Protein AF-A0A1W6YZ19-F1 (afdb_monomer_lite)

Secondary structure (DSSP, 8-state):
-HHHHHHHHHHHHHHHHHHHHHHHTT-HHHHHHHHHHHHHHHHHHHHHHTT--TTTGGGTPPP-TTTTT---

Organism: NCBI:txid1416803

Radius of gyration: 13.7 Å; chains: 1; bounding box: 28×28×33 Å

Foldseek 3Di:
DVVVVVVLVVVLVVLVVVLVVCVVVVVVVSNLLSVLVSVQSVLVVVCVVVVPDPVCSVVVDDDRPNPVPPDD

Sequence (72 aa):
MKSQTYDRVQSLAATIDELQAAIGRADLLTAQHLAAWAAAELEDWQLALLHIPPTERSRYVSANPYVNQRSQ

pLDDT: mean 86.25, std 14.74, range [33.06, 98.12]

Structure (mmCIF, N/CA/C/O backbone):
data_AF-A0A1W6YZ19-F1
#
_entry.id   AF-A0A1W6YZ19-F1
#
loop_
_atom_site.group_PDB
_atom_site.id
_atom_site.type_symbol
_atom_site.label_atom_id
_atom_site.label_alt_id
_atom_site.label_comp_id
_atom_site.label_asym_id
_atom_site.label_entity_id
_atom_site.label_seq_id
_atom_site.pdbx_PDB_ins_code
_atom_site.Cartn_x
_atom_site.Cartn_y
_atom_site.Cartn_z
_atom_site.occupancy
_atom_site.B_iso_or_equiv
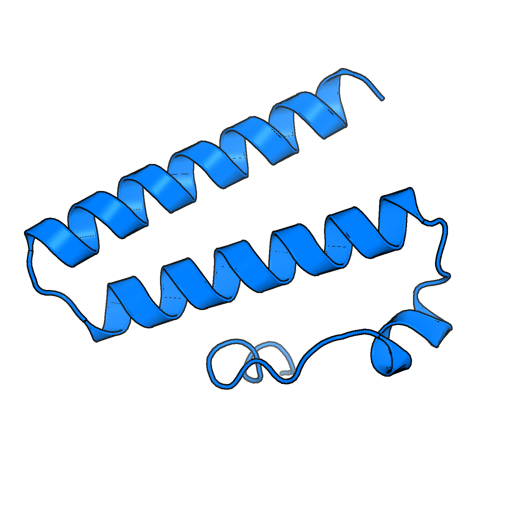_atom_site.auth_seq_id
_atom_site.auth_comp_id
_atom_site.auth_asym_id
_atom_site.auth_atom_id
_atom_site.pdbx_PDB_model_num
ATOM 1 N N . MET A 1 1 ? 8.518 8.588 -16.612 1.00 52.31 1 MET A N 1
ATOM 2 C CA . MET A 1 1 ? 8.972 7.626 -15.580 1.00 52.31 1 MET A CA 1
ATOM 3 C C . MET A 1 1 ? 9.026 8.247 -14.183 1.00 52.31 1 MET A C 1
ATOM 5 O O . MET A 1 1 ? 8.365 7.715 -13.309 1.00 52.31 1 MET A O 1
ATOM 9 N N . LYS A 1 2 ? 9.703 9.393 -13.962 1.00 56.34 2 LYS A N 1
ATOM 10 C CA . LYS A 1 2 ? 9.712 10.067 -12.641 1.00 56.34 2 LYS A CA 1
ATOM 11 C C . LYS A 1 2 ? 8.325 10.523 -12.145 1.00 56.34 2 LYS A C 1
ATOM 13 O O . LYS A 1 2 ? 8.069 10.395 -10.957 1.00 56.34 2 LYS A O 1
ATOM 18 N N . SER A 1 3 ? 7.437 10.993 -13.031 1.00 66.50 3 SER A N 1
ATOM 19 C CA . SER A 1 3 ? 6.073 11.394 -12.634 1.00 66.50 3 SER A CA 1
ATOM 20 C C . SER A 1 3 ? 5.234 10.202 -12.173 1.00 66.50 3 SER A C 1
ATOM 22 O O . SER A 1 3 ? 4.667 10.239 -11.101 1.00 66.50 3 SER A O 1
ATOM 24 N N . GLN A 1 4 ? 5.270 9.085 -12.902 1.00 79.06 4 GLN A N 1
ATOM 25 C CA . GLN A 1 4 ? 4.441 7.916 -12.595 1.00 79.06 4 GLN A CA 1
ATOM 26 C C . GLN A 1 4 ? 4.795 7.248 -11.257 1.00 79.06 4 GLN A C 1
ATOM 28 O O . GLN A 1 4 ? 3.911 6.771 -10.552 1.00 79.06 4 GLN A O 1
ATOM 33 N N . THR A 1 5 ? 6.080 7.216 -10.888 1.00 86.44 5 THR A N 1
ATOM 34 C CA . THR A 1 5 ? 6.496 6.762 -9.552 1.00 86.44 5 THR A CA 1
ATOM 35 C C . THR A 1 5 ? 6.033 7.733 -8.473 1.00 86.44 5 THR A C 1
ATOM 37 O O . THR A 1 5 ? 5.545 7.293 -7.438 1.00 86.44 5 THR A O 1
ATOM 40 N N . TYR A 1 6 ? 6.165 9.038 -8.716 1.00 90.50 6 TYR A N 1
ATOM 41 C CA . TYR A 1 6 ? 5.711 10.067 -7.785 1.00 90.50 6 TYR A CA 1
ATOM 42 C C . TYR A 1 6 ? 4.197 9.983 -7.544 1.00 90.50 6 TYR A C 1
ATOM 44 O O . TYR A 1 6 ? 3.779 9.895 -6.394 1.00 90.50 6 TYR A O 1
ATOM 52 N N . ASP A 1 7 ? 3.400 9.893 -8.610 1.00 88.75 7 ASP A N 1
ATOM 53 C CA . ASP A 1 7 ? 1.938 9.798 -8.541 1.00 88.75 7 ASP A CA 1
ATOM 54 C C . ASP A 1 7 ? 1.496 8.545 -7.766 1.00 88.75 7 ASP A C 1
ATOM 56 O O . ASP A 1 7 ? 0.610 8.610 -6.914 1.00 88.75 7 ASP A O 1
ATOM 60 N N . ARG A 1 8 ? 2.161 7.400 -7.997 1.00 89.31 8 ARG A N 1
ATOM 61 C CA . ARG A 1 8 ? 1.905 6.159 -7.245 1.00 89.31 8 ARG A CA 1
ATOM 62 C C . ARG A 1 8 ? 2.236 6.304 -5.762 1.00 89.31 8 ARG A C 1
ATOM 64 O O . ARG A 1 8 ? 1.435 5.895 -4.928 1.00 89.31 8 ARG A O 1
ATOM 71 N N . VAL A 1 9 ? 3.386 6.893 -5.426 1.00 92.25 9 VAL A N 1
ATOM 72 C CA . VAL A 1 9 ? 3.785 7.126 -4.027 1.00 92.25 9 VAL A CA 1
ATOM 73 C C . VAL A 1 9 ? 2.813 8.079 -3.337 1.00 92.25 9 VAL A C 1
ATOM 75 O O . VAL A 1 9 ? 2.415 7.822 -2.205 1.00 92.25 9 VAL A O 1
ATOM 78 N N . GLN A 1 10 ? 2.387 9.142 -4.020 1.00 93.25 10 GLN A N 1
ATOM 79 C CA . GLN A 1 10 ? 1.421 10.094 -3.483 1.00 93.25 10 GLN A CA 1
ATOM 80 C C . GLN A 1 10 ? 0.055 9.440 -3.242 1.00 93.25 10 GLN A C 1
ATOM 82 O O . GLN A 1 10 ? -0.540 9.646 -2.186 1.00 93.25 10 GLN A O 1
ATOM 87 N N . SER A 1 11 ? -0.418 8.612 -4.178 1.00 91.25 11 SER A N 1
ATOM 88 C CA . SER A 1 11 ? -1.657 7.849 -4.004 1.00 91.25 11 SER A CA 1
ATOM 89 C C . SER A 1 11 ? -1.572 6.886 -2.817 1.00 91.25 11 SER A C 1
ATOM 91 O O . SER A 1 11 ? -2.509 6.811 -2.030 1.00 91.25 11 SER A O 1
ATOM 93 N N . LEU A 1 12 ? -0.450 6.175 -2.663 1.00 92.94 12 LEU A N 1
ATOM 94 C CA . LEU A 1 12 ? -0.220 5.270 -1.534 1.00 92.94 12 LEU A CA 1
ATOM 95 C C . LEU A 1 12 ? -0.194 6.013 -0.196 1.00 92.94 12 LEU A C 1
ATOM 97 O O . LEU A 1 12 ? -0.788 5.542 0.771 1.00 92.94 12 LEU A O 1
ATOM 101 N N . ALA A 1 13 ? 0.456 7.177 -0.145 1.00 94.75 13 ALA A N 1
ATOM 102 C CA . ALA A 1 13 ? 0.486 8.015 1.049 1.00 94.75 13 ALA A CA 1
ATOM 103 C C . ALA A 1 13 ? -0.928 8.451 1.468 1.00 94.75 13 ALA A C 1
ATOM 105 O O . ALA A 1 13 ? -1.291 8.275 2.626 1.00 94.75 13 ALA A O 1
ATOM 106 N N . ALA A 1 14 ? -1.753 8.907 0.519 1.00 95.25 14 ALA A N 1
ATOM 107 C CA . ALA A 1 14 ? -3.135 9.300 0.798 1.00 95.25 14 ALA A CA 1
ATOM 108 C C . ALA A 1 14 ? -3.967 8.144 1.387 1.00 95.25 14 ALA A C 1
ATOM 110 O O . ALA A 1 14 ? -4.685 8.324 2.367 1.00 95.25 14 ALA A O 1
ATOM 111 N N . THR A 1 15 ? -3.828 6.930 0.851 1.00 94.75 15 THR A N 1
ATOM 112 C CA . THR A 1 15 ? -4.513 5.748 1.398 1.00 94.75 15 THR A CA 1
ATOM 113 C C . THR A 1 15 ? -4.015 5.374 2.791 1.00 94.75 15 THR A C 1
ATOM 115 O O . THR A 1 15 ? -4.809 4.951 3.630 1.00 94.75 15 THR A O 1
ATOM 118 N N . ILE A 1 16 ? -2.717 5.524 3.066 1.00 95.56 16 ILE A N 1
ATOM 119 C CA . ILE A 1 16 ? -2.167 5.284 4.406 1.00 95.56 16 ILE A CA 1
ATOM 120 C C . ILE A 1 16 ? -2.733 6.299 5.408 1.00 95.56 16 ILE A C 1
ATOM 122 O O . ILE A 1 16 ? -3.109 5.899 6.511 1.00 95.56 16 ILE A O 1
ATOM 126 N N . ASP A 1 17 ? -2.864 7.569 5.025 1.00 97.94 17 ASP A N 1
ATOM 127 C CA . ASP A 1 17 ? -3.482 8.599 5.868 1.00 97.94 17 ASP A CA 1
ATOM 128 C C . ASP A 1 17 ? -4.954 8.259 6.170 1.00 97.94 17 ASP A C 1
ATOM 130 O O . ASP A 1 17 ? -5.402 8.327 7.319 1.00 97.94 17 ASP A O 1
ATOM 134 N N . GLU A 1 18 ? -5.709 7.812 5.162 1.00 97.38 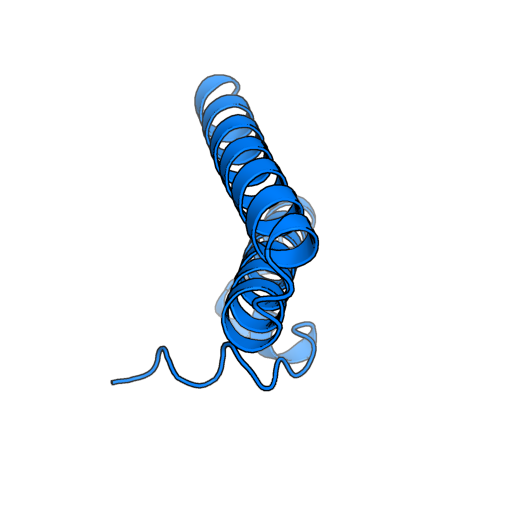18 GLU A N 1
ATOM 135 C CA . GLU A 1 18 ? -7.091 7.354 5.344 1.00 97.38 18 GLU A CA 1
ATOM 136 C C . GLU A 1 18 ? -7.186 6.114 6.243 1.00 97.38 18 GLU A C 1
ATOM 138 O O . GLU A 1 18 ? -8.079 6.034 7.093 1.00 97.38 18 GLU A O 1
ATOM 143 N N . LEU A 1 19 ? -6.253 5.167 6.103 1.00 96.88 19 LEU A N 1
ATOM 144 C CA . LEU A 1 19 ? -6.167 3.974 6.943 1.00 96.88 19 LEU A CA 1
ATOM 145 C C . LEU A 1 19 ? -5.917 4.357 8.404 1.00 96.88 19 LEU A C 1
ATOM 147 O O . LEU A 1 19 ? -6.616 3.878 9.299 1.00 96.88 19 LEU A O 1
ATOM 151 N N . GLN A 1 20 ? -4.957 5.248 8.653 1.00 97.12 20 GLN A N 1
ATOM 152 C CA . GLN A 1 20 ? -4.676 5.765 9.992 1.00 97.12 20 GLN A CA 1
ATOM 153 C C . GLN A 1 20 ? -5.905 6.459 10.587 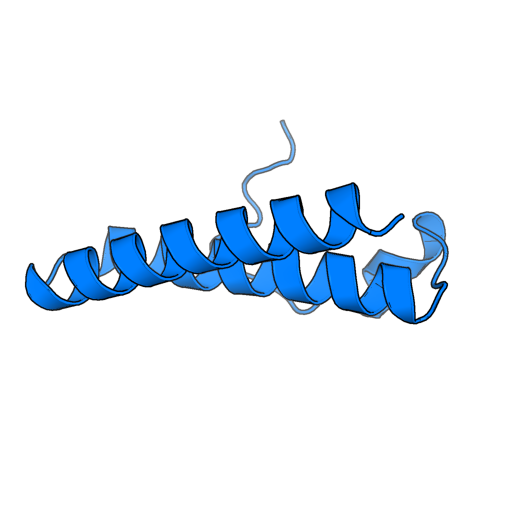1.00 97.12 20 GLN A C 1
ATOM 155 O O . GLN A 1 20 ? -6.243 6.232 11.751 1.00 97.12 20 GLN A O 1
ATOM 160 N N . ALA A 1 21 ? -6.625 7.244 9.782 1.00 98.12 21 ALA A N 1
ATOM 161 C CA . ALA A 1 21 ? -7.853 7.897 10.210 1.00 98.12 21 ALA A CA 1
ATOM 162 C C . ALA A 1 21 ? -8.977 6.890 10.527 1.00 98.12 21 ALA A C 1
ATOM 164 O O . ALA A 1 21 ? -9.696 7.069 11.511 1.00 98.12 21 ALA A O 1
ATOM 165 N N . ALA A 1 22 ? -9.129 5.822 9.737 1.00 97.62 22 ALA A N 1
ATOM 166 C CA . ALA A 1 22 ? -10.102 4.757 9.992 1.00 97.62 22 ALA A CA 1
ATOM 167 C C . ALA A 1 22 ? -9.791 3.999 11.293 1.00 97.62 22 ALA A C 1
ATOM 169 O O . ALA A 1 22 ? -10.689 3.796 12.112 1.00 97.62 22 ALA A O 1
ATOM 170 N N . ILE A 1 23 ? -8.515 3.676 11.535 1.00 96.62 23 ILE A N 1
ATOM 171 C CA . ILE A 1 23 ? -8.051 3.077 12.796 1.00 96.62 23 ILE A CA 1
ATOM 172 C C . ILE A 1 23 ? -8.356 4.005 13.977 1.00 96.62 23 ILE A C 1
ATOM 174 O O . ILE A 1 23 ? -8.903 3.555 14.981 1.00 96.62 23 ILE A O 1
ATOM 178 N N . GLY A 1 24 ? -8.068 5.305 13.848 1.00 97.75 24 GLY A N 1
ATOM 179 C CA . GLY A 1 24 ? -8.350 6.298 14.890 1.00 97.75 24 GLY A CA 1
ATOM 180 C C . GLY A 1 24 ? -9.840 6.440 15.223 1.00 97.75 24 GLY A C 1
ATOM 181 O O . GLY A 1 24 ? -10.190 6.729 16.365 1.00 97.75 24 GLY A O 1
ATOM 182 N N . ARG A 1 25 ? -10.726 6.186 14.251 1.00 97.81 25 ARG A N 1
ATOM 183 C CA . ARG A 1 25 ? -12.187 6.135 14.442 1.00 97.81 25 ARG A CA 1
ATOM 184 C C . ARG A 1 25 ? -12.705 4.770 14.910 1.00 97.81 25 ARG A C 1
ATOM 186 O O . ARG A 1 25 ? -13.909 4.633 15.101 1.00 97.81 25 ARG A O 1
ATOM 193 N N . ALA A 1 26 ? -11.831 3.774 15.074 1.00 96.56 26 ALA A N 1
ATOM 194 C CA . ALA A 1 26 ? -12.192 2.374 15.307 1.00 96.56 26 ALA A CA 1
ATOM 195 C C . ALA A 1 26 ? -13.128 1.778 14.228 1.00 96.56 26 ALA A C 1
ATOM 197 O O . ALA A 1 26 ? -13.879 0.839 14.493 1.00 96.56 26 ALA A O 1
ATOM 198 N N . ASP A 1 27 ? -13.061 2.292 12.996 1.00 96.75 27 ASP A N 1
ATOM 199 C CA . ASP A 1 27 ? -13.789 1.756 11.844 1.00 96.75 27 ASP A CA 1
ATOM 200 C C . ASP A 1 27 ? -12.988 0.606 11.212 1.00 96.75 27 ASP A C 1
ATOM 202 O O . ASP A 1 27 ? -12.209 0.782 10.269 1.00 96.75 27 ASP A O 1
ATOM 206 N N . LEU A 1 28 ? -13.143 -0.583 11.801 1.00 93.38 28 LEU A N 1
ATOM 207 C CA . LEU A 1 28 ? -12.354 -1.766 11.459 1.00 93.38 28 LEU A CA 1
ATOM 208 C C . LEU A 1 28 ? -12.580 -2.239 10.018 1.00 93.38 28 LEU A C 1
ATOM 210 O O . LEU A 1 28 ? -11.626 -2.660 9.370 1.00 93.38 28 LEU A O 1
ATOM 214 N N . LEU A 1 29 ? -13.814 -2.161 9.513 1.00 93.38 29 LEU A N 1
ATOM 215 C CA . LEU A 1 29 ? -14.140 -2.615 8.161 1.00 93.38 29 LEU A CA 1
ATOM 216 C C . LEU A 1 29 ? -13.452 -1.731 7.116 1.00 93.38 29 LEU A C 1
ATOM 218 O O . LEU A 1 29 ? -12.777 -2.240 6.219 1.00 93.38 29 LEU A O 1
ATOM 222 N N . THR A 1 30 ? -13.560 -0.409 7.267 1.00 94.56 30 THR A N 1
ATOM 223 C CA . THR A 1 30 ? -12.878 0.541 6.380 1.00 94.56 30 THR A CA 1
ATOM 224 C C . THR A 1 30 ? -11.362 0.376 6.464 1.00 94.56 30 THR A C 1
ATOM 226 O O . THR A 1 30 ? -10.693 0.322 5.433 1.00 94.56 30 THR A O 1
ATOM 229 N N . ALA A 1 31 ? -10.809 0.218 7.671 1.00 95.00 31 ALA A N 1
ATOM 230 C CA . ALA A 1 31 ? -9.378 -0.013 7.852 1.00 95.00 31 ALA A CA 1
ATOM 231 C C . ALA A 1 31 ? -8.905 -1.305 7.156 1.00 95.00 31 ALA A C 1
ATOM 233 O O . ALA A 1 31 ? -7.879 -1.303 6.478 1.00 95.00 31 ALA A O 1
ATOM 234 N N . GLN A 1 32 ? -9.665 -2.398 7.266 1.00 93.69 32 GLN A N 1
ATOM 235 C CA . GLN A 1 32 ? -9.350 -3.659 6.589 1.00 93.69 32 GLN A CA 1
ATOM 236 C C . GLN A 1 32 ? -9.365 -3.510 5.064 1.00 93.69 32 GLN A C 1
ATOM 238 O O . GLN A 1 32 ? -8.434 -3.970 4.404 1.00 93.69 32 GLN A O 1
ATOM 243 N N . HIS A 1 33 ? -10.364 -2.822 4.505 1.00 92.94 33 HIS A N 1
ATOM 244 C CA . HIS A 1 33 ? -10.432 -2.569 3.064 1.00 92.94 33 HIS A CA 1
ATOM 245 C C . HIS A 1 33 ? -9.281 -1.692 2.562 1.00 92.94 33 HIS A C 1
ATOM 247 O O . HIS A 1 33 ? -8.668 -2.024 1.548 1.00 92.94 33 HIS A O 1
ATOM 253 N N . LEU A 1 34 ? -8.947 -0.612 3.273 1.00 94.56 34 LEU A N 1
ATOM 254 C CA . LEU A 1 34 ? -7.849 0.282 2.894 1.00 94.56 34 LEU A CA 1
ATOM 255 C C . LEU A 1 34 ? -6.490 -0.420 2.969 1.00 94.56 34 LEU A C 1
ATOM 257 O O . LEU A 1 34 ? -5.693 -0.313 2.039 1.00 94.56 34 LEU A O 1
ATOM 261 N N . ALA A 1 35 ? -6.241 -1.190 4.033 1.00 93.94 35 ALA A N 1
ATOM 262 C CA . ALA A 1 35 ? -5.013 -1.972 4.171 1.00 93.94 35 ALA A CA 1
ATOM 263 C C . ALA A 1 35 ? -4.882 -3.017 3.055 1.00 93.94 35 ALA A C 1
ATOM 265 O O . ALA A 1 35 ? -3.814 -3.180 2.463 1.00 93.94 35 ALA A O 1
ATOM 266 N N . ALA A 1 36 ? -5.981 -3.697 2.733 1.00 92.25 36 ALA A N 1
ATOM 267 C CA . ALA A 1 36 ? -6.018 -4.671 1.660 1.00 92.25 36 ALA A CA 1
ATOM 268 C C . ALA A 1 36 ? -5.789 -4.037 0.282 1.00 92.25 36 ALA A C 1
ATOM 270 O O . ALA A 1 36 ? -5.055 -4.602 -0.530 1.00 92.25 36 ALA A O 1
ATOM 271 N N . TRP A 1 37 ? -6.376 -2.868 0.025 1.00 91.56 37 TRP A N 1
ATOM 272 C CA . TRP A 1 37 ? -6.168 -2.129 -1.216 1.00 91.56 37 TRP A CA 1
ATOM 273 C C . TRP A 1 37 ? -4.714 -1.664 -1.355 1.00 91.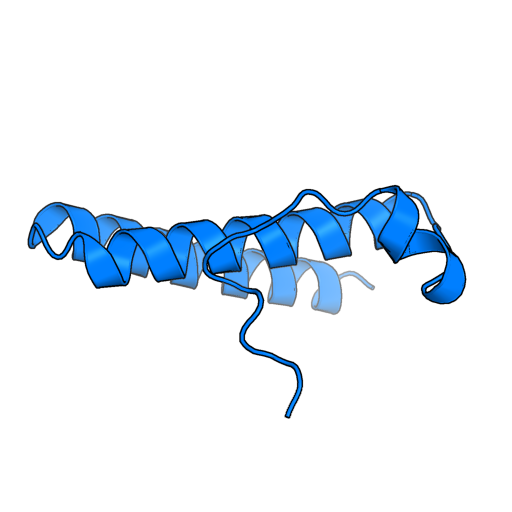56 37 TRP A C 1
ATOM 275 O O . TRP A 1 37 ? -4.086 -1.932 -2.377 1.00 91.56 37 TRP A O 1
ATOM 285 N N . ALA A 1 38 ? -4.142 -1.070 -0.301 1.00 92.31 38 ALA A N 1
ATOM 286 C CA . ALA A 1 38 ? -2.743 -0.642 -0.289 1.00 92.31 38 ALA A CA 1
ATOM 287 C C . ALA A 1 38 ? -1.779 -1.813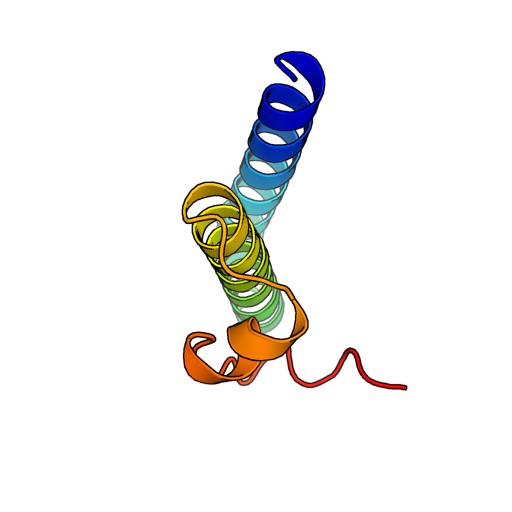 -0.544 1.00 92.31 38 ALA A C 1
ATOM 289 O O . ALA A 1 38 ? -0.834 -1.678 -1.321 1.00 92.31 38 ALA A O 1
ATOM 290 N N . ALA A 1 39 ? -2.033 -2.974 0.071 1.00 91.88 39 ALA A N 1
ATOM 291 C CA . ALA A 1 39 ? -1.235 -4.178 -0.144 1.00 91.88 39 ALA A CA 1
ATOM 292 C C . ALA A 1 39 ? -1.303 -4.671 -1.600 1.00 91.88 39 ALA A C 1
ATOM 294 O O . ALA A 1 39 ? -0.268 -5.006 -2.171 1.00 91.88 39 ALA A O 1
ATOM 295 N N . ALA A 1 40 ? -2.491 -4.673 -2.215 1.00 89.62 40 ALA A N 1
ATOM 296 C CA . ALA A 1 40 ? -2.661 -5.094 -3.606 1.00 89.62 40 ALA A CA 1
ATOM 297 C C . ALA A 1 40 ? -1.956 -4.150 -4.598 1.00 89.62 40 ALA A C 1
ATOM 299 O O . ALA A 1 40 ? -1.279 -4.615 -5.514 1.00 89.62 40 ALA A O 1
ATOM 300 N N . GLU A 1 41 ? -2.064 -2.833 -4.401 1.00 90.06 41 GLU A N 1
ATOM 301 C CA . GLU A 1 41 ? -1.378 -1.841 -5.244 1.00 90.06 41 GLU A CA 1
ATOM 302 C C . GLU A 1 41 ? 0.153 -1.935 -5.110 1.00 90.06 41 GLU A C 1
ATOM 304 O O . GLU A 1 41 ? 0.880 -1.829 -6.103 1.00 90.06 41 GLU A O 1
ATOM 309 N N . LEU A 1 42 ? 0.663 -2.185 -3.896 1.00 91.75 42 LEU A N 1
ATOM 310 C CA . LEU A 1 42 ? 2.091 -2.420 -3.660 1.00 91.75 42 LEU A CA 1
ATOM 311 C C . LEU A 1 42 ? 2.582 -3.704 -4.329 1.00 91.75 42 LEU A C 1
ATOM 313 O O . LEU A 1 42 ? 3.641 -3.688 -4.956 1.00 91.75 42 LEU A O 1
ATOM 317 N N . GLU A 1 43 ? 1.824 -4.795 -4.224 1.00 92.31 43 GLU A N 1
ATOM 318 C CA . GLU A 1 43 ? 2.173 -6.072 -4.848 1.00 92.31 43 GLU A CA 1
ATOM 319 C C . GLU A 1 43 ? 2.183 -5.953 -6.382 1.00 92.31 43 GLU A C 1
ATOM 321 O O . GLU A 1 43 ? 3.165 -6.347 -7.015 1.00 92.31 43 GLU A O 1
ATOM 326 N N . ASP A 1 44 ? 1.176 -5.313 -6.995 1.00 89.50 44 ASP A N 1
ATOM 327 C CA . ASP A 1 44 ? 1.176 -5.053 -8.444 1.00 89.50 44 ASP A CA 1
ATOM 328 C C . ASP A 1 44 ? 2.379 -4.203 -8.869 1.00 89.50 44 ASP A C 1
ATOM 330 O O . ASP A 1 44 ? 3.054 -4.499 -9.865 1.00 89.50 44 ASP A O 1
ATOM 334 N N . TRP A 1 45 ? 2.691 -3.157 -8.099 1.00 91.25 45 TRP A N 1
ATOM 335 C CA . TRP A 1 45 ? 3.843 -2.315 -8.386 1.00 91.25 45 TRP A CA 1
ATOM 336 C C . TRP A 1 45 ? 5.163 -3.080 -8.268 1.00 91.25 45 TRP A C 1
ATOM 338 O O . TRP A 1 45 ? 6.013 -2.960 -9.154 1.00 91.25 45 TRP A O 1
ATOM 348 N N . GLN A 1 46 ? 5.324 -3.909 -7.237 1.00 92.19 46 GLN A N 1
ATOM 349 C CA . GLN A 1 46 ? 6.496 -4.763 -7.066 1.00 92.19 46 GLN A CA 1
ATOM 350 C C . GLN A 1 46 ? 6.659 -5.728 -8.246 1.00 92.19 46 GLN A C 1
ATOM 352 O O . GLN A 1 46 ? 7.753 -5.833 -8.801 1.00 92.19 46 GLN A O 1
ATOM 357 N N . LEU A 1 47 ? 5.585 -6.390 -8.684 1.00 93.06 47 LEU A N 1
ATOM 358 C CA . LEU A 1 47 ? 5.624 -7.294 -9.838 1.00 93.06 47 LEU A CA 1
ATOM 359 C C . LEU A 1 47 ? 5.977 -6.556 -11.135 1.00 93.06 47 LEU A C 1
ATOM 361 O O . LEU A 1 47 ? 6.720 -7.084 -11.964 1.00 93.06 47 LEU A O 1
ATOM 365 N N . ALA A 1 48 ? 5.500 -5.320 -11.302 1.00 90.69 48 ALA A N 1
ATOM 366 C CA . ALA A 1 48 ? 5.887 -4.473 -12.424 1.00 90.69 48 ALA A CA 1
ATOM 367 C C . ALA A 1 48 ? 7.380 -4.092 -12.387 1.00 90.69 48 ALA A C 1
ATOM 369 O O . ALA A 1 48 ? 8.034 -4.130 -13.429 1.00 90.69 48 ALA A O 1
ATOM 370 N N . LEU A 1 49 ? 7.929 -3.765 -11.210 1.00 90.56 49 LEU A N 1
ATOM 371 C CA . LEU A 1 49 ? 9.357 -3.465 -11.025 1.00 90.56 49 LEU A CA 1
ATOM 372 C C . LEU A 1 49 ? 10.252 -4.687 -11.259 1.00 90.56 49 LEU A C 1
ATOM 374 O O . LEU A 1 49 ? 11.357 -4.549 -11.772 1.00 90.56 49 LEU A O 1
ATOM 378 N N . LEU A 1 50 ? 9.761 -5.882 -10.926 1.00 93.81 50 LEU A N 1
ATOM 379 C CA . LEU A 1 50 ? 10.415 -7.156 -11.233 1.00 93.81 50 LEU A CA 1
ATOM 380 C C . LEU A 1 50 ?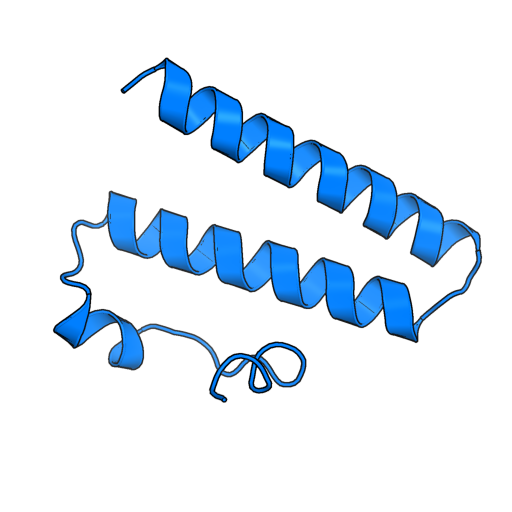 10.248 -7.579 -12.703 1.00 93.81 50 LEU A C 1
ATOM 382 O O . LEU A 1 50 ? 10.701 -8.655 -13.083 1.00 93.81 50 LEU A O 1
ATOM 386 N N . HIS A 1 51 ? 9.603 -6.747 -13.528 1.00 92.81 51 HIS A N 1
ATOM 387 C CA . HIS A 1 51 ? 9.319 -7.013 -14.937 1.00 92.81 51 HIS A CA 1
ATOM 388 C C . HIS A 1 51 ? 8.536 -8.313 -15.182 1.00 92.81 51 HIS A C 1
ATOM 390 O O . HIS A 1 51 ? 8.634 -8.905 -16.256 1.00 92.81 51 HIS A O 1
ATOM 396 N N . ILE A 1 52 ? 7.712 -8.734 -14.215 1.00 92.06 52 ILE A N 1
ATOM 397 C CA . ILE A 1 52 ? 6.857 -9.913 -14.359 1.00 92.06 52 ILE A CA 1
ATOM 398 C C . ILE A 1 52 ? 5.705 -9.590 -15.329 1.00 92.06 52 ILE A C 1
ATOM 400 O O . ILE A 1 52 ? 4.934 -8.644 -15.079 1.00 92.06 52 ILE A O 1
ATOM 404 N N . PRO A 1 53 ? 5.547 -10.362 -16.423 1.00 91.81 53 PRO A N 1
ATOM 405 C CA . PRO A 1 53 ? 4.468 -10.162 -17.384 1.00 91.81 53 PRO A CA 1
ATOM 406 C C . PRO A 1 53 ? 3.087 -10.290 -16.725 1.00 91.81 53 PRO A C 1
ATOM 408 O O . PRO A 1 53 ? 2.899 -11.190 -15.904 1.00 91.81 53 PRO A O 1
ATOM 411 N N . PRO A 1 54 ? 2.085 -9.466 -17.097 1.00 88.44 54 PRO A N 1
ATOM 412 C CA . PRO A 1 54 ? 0.736 -9.533 -16.522 1.00 88.44 54 PRO A CA 1
ATOM 413 C C . PRO A 1 54 ? 0.103 -10.932 -16.550 1.00 88.44 54 PRO A C 1
ATOM 415 O O . PRO A 1 54 ? -0.581 -11.315 -15.608 1.00 88.44 54 PRO A O 1
ATOM 418 N N . THR A 1 55 ? 0.386 -11.718 -17.592 1.00 90.50 55 THR A N 1
ATOM 419 C CA . THR A 1 55 ? -0.098 -13.099 -17.765 1.00 90.50 55 THR A CA 1
ATOM 420 C C . THR A 1 55 ? 0.446 -14.082 -16.728 1.00 90.50 55 THR A C 1
ATOM 422 O O . THR A 1 55 ? -0.141 -15.142 -16.530 1.00 90.50 55 THR A O 1
ATOM 425 N N . GLU A 1 56 ? 1.553 -13.749 -16.063 1.00 91.50 56 GLU A N 1
ATOM 426 C CA . GLU A 1 56 ? 2.218 -14.603 -15.074 1.00 91.50 56 GLU A CA 1
ATOM 427 C C . GLU A 1 56 ? 2.003 -14.126 -13.633 1.00 91.50 56 GLU A C 1
ATOM 429 O O . GLU A 1 56 ? 2.248 -14.886 -12.696 1.00 91.50 56 GLU A O 1
ATOM 434 N N . ARG A 1 57 ? 1.501 -12.898 -13.437 1.00 87.69 57 ARG A N 1
ATOM 435 C CA . ARG A 1 57 ? 1.351 -12.276 -12.109 1.00 87.69 57 ARG A CA 1
ATOM 436 C C . ARG A 1 57 ? 0.466 -13.076 -11.165 1.00 87.69 57 ARG A C 1
ATOM 438 O O . ARG A 1 57 ? 0.765 -13.134 -9.980 1.00 87.69 57 ARG A O 1
ATOM 445 N N . SER A 1 58 ? -0.555 -13.759 -11.681 1.00 87.38 58 SER A N 1
ATOM 446 C CA . SER A 1 58 ? -1.455 -14.597 -10.875 1.00 87.38 58 SER A CA 1
ATOM 447 C C . SER A 1 58 ? -0.741 -15.695 -10.078 1.00 87.38 58 SER A C 1
ATOM 449 O O . SER A 1 58 ? -1.286 -16.173 -9.091 1.00 87.38 58 SER A O 1
ATOM 451 N N . ARG A 1 59 ? 0.482 -16.084 -10.467 1.00 88.44 59 ARG A N 1
ATOM 452 C CA . ARG A 1 59 ? 1.306 -17.067 -9.743 1.00 88.44 59 ARG A CA 1
ATOM 453 C C . ARG A 1 59 ? 2.005 -16.491 -8.511 1.00 88.44 59 ARG A C 1
ATOM 455 O O . ARG A 1 59 ? 2.463 -17.257 -7.670 1.00 88.44 59 ARG A O 1
ATOM 462 N N . TYR A 1 60 ? 2.127 -15.169 -8.447 1.00 85.94 60 TYR A N 1
ATOM 463 C CA . TYR A 1 60 ? 2.898 -14.446 -7.437 1.00 85.94 60 TYR A CA 1
ATOM 464 C C . TYR A 1 60 ? 2.026 -13.568 -6.537 1.00 85.94 60 TYR A C 1
ATOM 466 O O . TYR A 1 60 ? 2.518 -13.087 -5.524 1.00 85.94 60 TYR A O 1
ATOM 474 N N . VAL A 1 61 ? 0.761 -13.357 -6.912 1.00 84.56 61 VAL A N 1
ATOM 475 C CA . VAL A 1 61 ? -0.207 -12.577 -6.137 1.00 84.56 61 VAL A CA 1
ATOM 476 C C . VAL A 1 61 ? -0.669 -13.373 -4.925 1.00 84.56 61 VAL A C 1
ATOM 478 O O . VAL A 1 61 ? -1.111 -14.521 -5.036 1.00 84.56 61 VAL A O 1
ATOM 481 N N . SER A 1 62 ? -0.597 -12.738 -3.764 1.00 84.38 62 SER A N 1
ATOM 482 C CA . SER A 1 62 ? -1.087 -13.292 -2.511 1.00 84.38 62 SER A CA 1
ATOM 483 C C . SER A 1 62 ? -2.614 -13.237 -2.464 1.00 84.38 62 SER A C 1
ATOM 485 O O . SER A 1 62 ? -3.242 -12.284 -2.927 1.00 84.38 62 SER A O 1
ATOM 487 N N . ALA A 1 63 ? -3.249 -14.248 -1.865 1.00 82.56 63 ALA A N 1
ATOM 488 C CA . ALA A 1 63 ? -4.696 -14.225 -1.680 1.00 82.56 63 ALA A CA 1
ATOM 489 C C . ALA A 1 63 ? -5.096 -13.038 -0.788 1.00 82.56 63 ALA A C 1
ATOM 491 O O . ALA A 1 63 ? -4.702 -12.967 0.376 1.00 82.56 63 ALA A O 1
ATOM 492 N N . ASN A 1 64 ? -5.906 -12.128 -1.328 1.00 77.88 64 ASN A N 1
ATOM 493 C CA . ASN A 1 64 ? -6.376 -10.952 -0.611 1.00 77.88 64 ASN A CA 1
ATOM 494 C C . ASN A 1 64 ? -7.905 -11.018 -0.416 1.00 77.88 64 ASN A C 1
ATOM 496 O O . ASN A 1 64 ? -8.664 -10.745 -1.355 1.00 77.88 64 ASN A O 1
ATOM 500 N N . PRO A 1 65 ? -8.383 -11.380 0.791 1.00 72.88 65 PRO A N 1
ATOM 501 C CA . PRO A 1 65 ? -9.796 -11.677 1.033 1.00 72.88 65 PRO A CA 1
ATOM 502 C C . PRO A 1 65 ? -10.723 -10.464 0.875 1.00 72.88 65 PRO A C 1
ATOM 504 O O . PRO A 1 65 ? -11.925 -10.649 0.710 1.00 72.88 65 PRO A O 1
ATOM 507 N N . TYR A 1 66 ? -10.182 -9.244 0.870 1.00 72.38 66 TYR A N 1
ATOM 508 C CA . TYR A 1 66 ? -10.960 -8.006 0.760 1.00 72.38 66 TYR A CA 1
ATOM 509 C C . TYR A 1 66 ? -10.861 -7.340 -0.622 1.00 72.38 66 TYR A C 1
ATOM 511 O O . TYR A 1 66 ? -11.545 -6.349 -0.867 1.00 72.38 66 TYR A O 1
ATOM 519 N N . VAL A 1 67 ? -10.027 -7.870 -1.529 1.00 65.44 67 VAL A N 1
ATOM 520 C CA . VAL A 1 67 ? -9.809 -7.322 -2.886 1.00 65.44 67 VAL A CA 1
ATOM 521 C C . VAL A 1 67 ? -10.398 -8.215 -3.985 1.00 65.44 67 VAL A C 1
ATOM 523 O O . VAL A 1 67 ? -10.659 -7.735 -5.088 1.00 65.44 67 VAL A O 1
ATOM 526 N N . ASN A 1 68 ? -10.742 -9.471 -3.673 1.00 56.78 68 ASN A N 1
ATOM 527 C CA . ASN A 1 68 ? -11.386 -10.435 -4.584 1.00 56.78 68 ASN A CA 1
ATOM 528 C C . ASN A 1 68 ? -12.771 -10.014 -5.145 1.00 56.78 68 ASN A C 1
ATOM 530 O O . ASN A 1 68 ? -13.430 -10.811 -5.804 1.00 56.78 68 ASN A O 1
ATOM 534 N N . GLN A 1 69 ? -13.228 -8.778 -4.921 1.00 48.78 69 GLN A N 1
ATOM 535 C CA . GLN A 1 69 ? -14.486 -8.245 -5.459 1.00 48.78 69 GLN A CA 1
ATOM 536 C C . GLN A 1 69 ? -14.335 -7.439 -6.762 1.00 48.78 69 GLN A C 1
ATOM 538 O O . GLN A 1 69 ? -15.339 -7.014 -7.325 1.00 48.78 69 GLN A O 1
ATOM 543 N N . ARG A 1 70 ? -13.121 -7.241 -7.298 1.00 43.38 70 ARG A N 1
ATOM 544 C CA . ARG A 1 70 ? -12.892 -6.466 -8.539 1.00 43.38 70 ARG A CA 1
ATOM 545 C C . ARG A 1 70 ? -12.931 -7.312 -9.822 1.00 43.38 70 ARG A C 1
ATOM 547 O O . ARG A 1 70 ? -12.077 -7.193 -10.697 1.00 43.38 70 ARG A O 1
ATOM 554 N N . SER A 1 71 ? -13.910 -8.200 -9.941 1.00 37.34 71 SER A N 1
ATOM 555 C CA . SER A 1 71 ? -14.158 -8.952 -11.179 1.00 37.34 71 SER A CA 1
ATOM 556 C C . SER A 1 71 ? -15.653 -9.135 -11.416 1.00 37.34 71 SER A C 1
ATOM 558 O O . SER A 1 71 ? -16.126 -10.266 -11.420 1.00 37.34 71 SER A O 1
ATOM 560 N N . GLN A 1 72 ? -16.377 -8.023 -11.590 1.00 33.06 72 GLN A N 1
ATOM 561 C CA . GLN A 1 72 ? -17.558 -7.905 -12.458 1.00 33.06 72 GLN A CA 1
ATOM 562 C C . GLN A 1 72 ? -17.589 -6.504 -13.064 1.00 33.06 72 GLN A C 1
ATOM 564 O O . GLN A 1 72 ? -17.312 -5.544 -12.308 1.00 33.06 72 GLN A O 1
#